Protein AF-A0AB36LY77-F1 (afdb_monomer_lite)

Sequence (61 aa):
MKSNAIENFQTTTLAKRGKEVEKVLVRVLNIMQGQRYIKICERNPTQEQFFYGWIANRVSL

pLDDT: mean 79.94, std 17.49, range [40.44, 97.56]

InterPro domains:
  IPR018537 Peptidoglycan binding domain [PF09374] (14-59)
  IPR023346 Lysozyme-like domain superfamily [SSF53955] (12-59)

Secondary structure (DSSP, 8-state):
---HHHHHHHHHHHTTSTTHHHHHHHHHHHHHHHHHHHHHHTT-GGGHHHHHHHHHHH---

Organism: Acinetobacter nosocomialis (NCBI:txid106654)

Structure (mmCIF, N/CA/C/O backbone):
data_AF-A0AB36LY77-F1
#
_entry.id   AF-A0AB36LY77-F1
#
loop_
_atom_site.group_PDB
_atom_site.id
_atom_site.type_symbol
_atom_site.label_atom_id
_atom_site.label_alt_id
_atom_site.label_comp_id
_atom_site.label_asym_id
_atom_site.label_entity_id
_atom_site.label_seq_id
_atom_site.pdbx_PDB_ins_code
_atom_site.Cartn_x
_atom_site.Cartn_y
_atom_site.Cartn_z
_atom_site.occupancy
_atom_site.B_iso_or_equiv
_atom_site.auth_seq_id
_atom_site.auth_comp_id
_atom_site.auth_asym_id
_atom_site.auth_atom_id
_atom_site.pdbx_PDB_model_num
ATOM 1 N N . MET A 1 1 ? 15.962 4.129 13.727 1.00 40.44 1 MET A N 1
ATOM 2 C CA . MET A 1 1 ? 15.043 4.422 14.847 1.00 40.44 1 MET A CA 1
ATOM 3 C C . MET A 1 1 ? 13.755 3.640 14.647 1.00 40.44 1 MET A C 1
ATOM 5 O O . MET A 1 1 ? 13.036 3.921 13.696 1.00 40.44 1 MET A O 1
ATOM 9 N N . LYS A 1 2 ? 13.495 2.622 15.477 1.00 47.56 2 LYS A N 1
ATOM 10 C CA . LYS A 1 2 ? 12.144 2.061 15.610 1.00 47.56 2 LYS A CA 1
ATOM 11 C C . LYS A 1 2 ? 11.326 3.123 16.350 1.00 47.56 2 LYS A C 1
ATOM 13 O O . LYS A 1 2 ? 11.764 3.590 17.394 1.00 47.56 2 LYS A O 1
ATOM 18 N N . SER A 1 3 ? 10.246 3.613 15.751 1.00 51.22 3 SER A N 1
ATOM 19 C CA . SER A 1 3 ? 9.444 4.674 16.360 1.00 51.22 3 SER A CA 1
ATOM 20 C C . SER A 1 3 ? 8.585 4.083 17.479 1.00 51.22 3 SER A C 1
ATOM 22 O O . SER A 1 3 ? 7.629 3.362 17.198 1.00 51.22 3 SER A O 1
ATOM 24 N N . ASN A 1 4 ? 8.898 4.415 18.736 1.00 57.34 4 ASN A N 1
ATOM 25 C CA . ASN A 1 4 ? 8.116 4.035 19.926 1.00 57.34 4 ASN A CA 1
ATOM 26 C C . ASN A 1 4 ? 6.692 4.633 19.926 1.00 57.34 4 ASN A C 1
ATOM 28 O O . ASN A 1 4 ? 5.869 4.302 20.775 1.00 57.34 4 ASN A O 1
ATOM 32 N N . ALA A 1 5 ? 6.375 5.516 18.973 1.00 58.66 5 ALA A N 1
ATOM 33 C CA . ALA A 1 5 ? 5.050 6.105 18.832 1.00 58.66 5 ALA A CA 1
ATOM 34 C C . ALA A 1 5 ? 3.971 5.068 18.472 1.00 58.66 5 ALA A C 1
ATOM 36 O O . ALA A 1 5 ? 2.816 5.261 18.831 1.00 58.66 5 ALA A O 1
ATOM 37 N N . ILE A 1 6 ? 4.328 3.973 17.789 1.00 58.00 6 ILE A N 1
ATOM 38 C CA . ILE A 1 6 ? 3.360 2.979 17.289 1.00 58.00 6 ILE A CA 1
ATOM 39 C C . ILE A 1 6 ? 2.964 1.989 18.384 1.00 58.00 6 ILE A C 1
ATOM 41 O O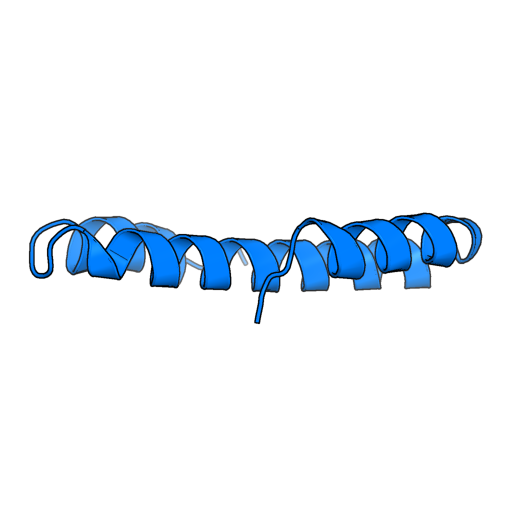 . ILE A 1 6 ? 1.776 1.724 18.554 1.00 58.00 6 ILE A O 1
ATOM 45 N N . GLU A 1 7 ? 3.943 1.495 19.151 1.00 58.28 7 GLU A N 1
ATOM 46 C CA . GLU A 1 7 ? 3.676 0.689 20.349 1.00 58.28 7 GLU A CA 1
ATOM 47 C C . GLU A 1 7 ? 2.793 1.480 21.316 1.00 58.28 7 GLU A C 1
ATOM 49 O O . GLU A 1 7 ? 1.734 1.000 21.703 1.00 58.28 7 GLU A O 1
ATOM 54 N N . ASN A 1 8 ? 3.137 2.744 21.585 1.00 56.44 8 ASN A N 1
ATOM 55 C CA . ASN A 1 8 ? 2.332 3.606 22.450 1.00 56.44 8 ASN A CA 1
ATOM 56 C C . ASN A 1 8 ? 0.947 3.935 21.867 1.00 56.44 8 ASN A C 1
ATOM 58 O O . ASN A 1 8 ? -0.009 4.117 22.627 1.00 56.44 8 ASN A O 1
ATOM 62 N N . PHE A 1 9 ? 0.803 4.009 20.539 1.00 60.84 9 PHE A N 1
ATOM 63 C CA . PHE A 1 9 ? -0.493 4.244 19.901 1.00 60.84 9 PHE A CA 1
ATOM 64 C C . PHE A 1 9 ? -1.434 3.051 20.101 1.00 60.84 9 PHE A C 1
ATOM 66 O O . PHE A 1 9 ? -2.584 3.267 20.491 1.00 60.84 9 PHE A O 1
ATOM 73 N N . GLN A 1 10 ? -0.948 1.815 19.921 1.00 57.69 10 GLN A N 1
ATOM 74 C CA . GLN A 1 10 ? -1.736 0.594 20.134 1.00 57.69 10 GLN A CA 1
ATOM 75 C C . GLN A 1 10 ? -2.279 0.517 21.569 1.00 57.69 10 GLN A C 1
ATOM 77 O O . GLN A 1 10 ? -3.491 0.397 21.755 1.00 57.69 10 GLN A O 1
ATOM 82 N N . THR A 1 11 ? -1.429 0.681 22.586 1.00 55.25 11 THR A N 1
ATOM 83 C CA . THR A 1 11 ? -1.843 0.588 23.999 1.00 55.25 11 THR A CA 1
ATOM 84 C C . THR A 1 11 ? -2.772 1.725 24.424 1.00 55.25 11 THR A C 1
ATOM 86 O O . THR A 1 11 ? -3.708 1.508 25.192 1.00 55.25 11 THR A O 1
ATOM 89 N N . THR A 1 12 ? -2.555 2.945 23.918 1.00 55.75 12 THR A N 1
ATOM 90 C CA . THR A 1 12 ? -3.305 4.129 24.377 1.00 55.75 12 THR A CA 1
ATOM 91 C C . THR A 1 12 ? -4.678 4.267 23.712 1.00 55.75 12 THR A C 1
ATOM 93 O O . THR A 1 12 ? -5.612 4.770 24.341 1.00 55.75 12 THR A O 1
ATOM 96 N N . THR A 1 13 ? -4.834 3.840 22.451 1.00 56.34 13 THR A N 1
ATOM 97 C CA . THR A 1 13 ? -6.101 4.012 21.713 1.00 56.34 13 THR A CA 1
ATOM 98 C C . THR A 1 13 ? -7.060 2.830 21.837 1.00 56.34 13 THR A C 1
ATOM 100 O O . THR A 1 13 ? -8.265 3.070 21.970 1.00 56.34 13 THR A O 1
A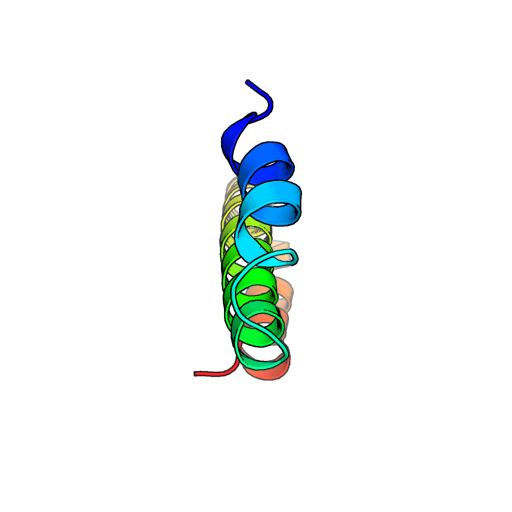TOM 103 N N . LEU A 1 14 ? -6.564 1.585 21.897 1.00 56.22 14 LEU A N 1
ATOM 104 C CA . LEU A 1 14 ? -7.414 0.395 22.072 1.00 56.22 14 LEU A CA 1
ATOM 105 C C . LEU A 1 14 ? -8.187 0.431 23.399 1.00 56.22 14 LEU A C 1
ATOM 107 O O . LEU A 1 14 ? -9.350 0.042 23.445 1.00 56.22 14 LEU A O 1
ATOM 111 N N . ALA A 1 15 ? -7.584 0.987 24.454 1.00 56.84 15 ALA A N 1
ATOM 112 C CA . ALA A 1 15 ? -8.209 1.093 25.770 1.00 56.84 15 ALA A CA 1
ATOM 113 C C . ALA A 1 15 ? -9.300 2.181 25.874 1.00 56.84 15 ALA A C 1
ATOM 115 O O . ALA A 1 15 ? -10.072 2.166 26.829 1.00 56.84 15 ALA A O 1
ATOM 116 N N . LYS A 1 16 ? -9.369 3.147 24.940 1.00 57.22 16 LYS A N 1
ATOM 117 C CA . LYS A 1 16 ? -10.184 4.369 25.123 1.00 57.22 16 LYS A CA 1
ATOM 118 C C . LYS A 1 16 ? -11.298 4.600 24.098 1.00 57.22 16 LYS A C 1
ATOM 120 O O . LYS A 1 16 ? -12.139 5.454 24.364 1.00 57.22 16 LYS A O 1
ATOM 125 N N . ARG A 1 17 ? -11.305 3.951 22.920 1.00 61.38 17 ARG A N 1
ATOM 126 C CA . ARG A 1 17 ? -12.132 4.443 21.787 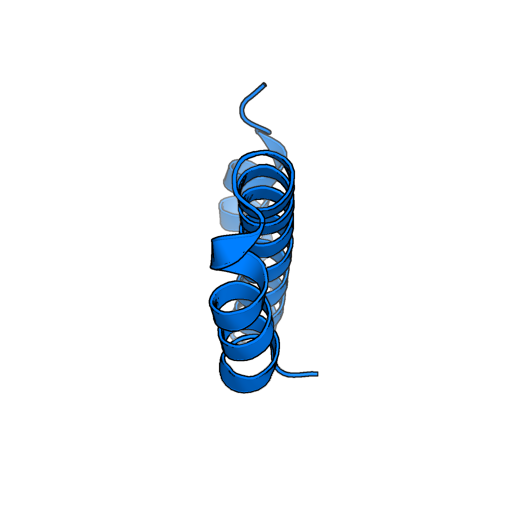1.00 61.38 17 ARG A CA 1
ATOM 127 C C . ARG A 1 17 ? -12.832 3.401 20.884 1.00 61.38 17 ARG A C 1
ATOM 129 O O . ARG A 1 17 ? -13.453 3.799 19.903 1.00 61.38 17 ARG A O 1
ATOM 136 N N . GLY A 1 18 ? -12.843 2.108 21.223 1.00 64.25 18 GLY A N 1
ATOM 137 C CA . GLY A 1 18 ? -13.691 1.106 20.541 1.00 64.25 18 GLY A CA 1
ATOM 138 C C . GLY A 1 18 ? -13.384 0.873 19.044 1.00 64.25 18 GLY A C 1
ATOM 139 O O . GLY A 1 18 ? -12.298 1.199 18.570 1.00 64.25 18 GLY A O 1
ATOM 140 N N . LYS A 1 19 ? -14.342 0.293 18.294 1.00 65.75 19 LYS A N 1
ATOM 141 C CA . LYS A 1 19 ? -14.181 -0.221 16.905 1.00 65.75 19 LYS A CA 1
ATOM 142 C C . LYS A 1 19 ? -13.668 0.794 15.869 1.00 65.75 19 LYS A C 1
ATOM 144 O O . LYS A 1 19 ? -13.034 0.407 14.895 1.00 65.75 19 LYS A O 1
ATOM 149 N N . GLU A 1 20 ? -13.900 2.090 16.062 1.00 69.44 20 GLU A N 1
ATOM 150 C CA . GLU A 1 20 ? -13.457 3.117 15.103 1.00 69.44 20 GLU A CA 1
ATOM 151 C C . GLU A 1 20 ? -11.938 3.372 15.145 1.00 69.44 20 GLU A C 1
ATOM 153 O O . GLU A 1 20 ? -11.357 3.845 14.167 1.00 69.44 20 GLU A O 1
ATOM 158 N N . VAL A 1 21 ? -11.257 2.990 16.232 1.00 76.44 21 VAL A N 1
ATOM 159 C CA . VAL A 1 21 ? -9.785 3.056 16.334 1.00 76.44 21 VAL A CA 1
ATOM 160 C C . VAL A 1 21 ? -9.108 2.080 15.388 1.00 76.44 21 VAL A C 1
ATOM 162 O O . VAL A 1 21 ? -8.047 2.389 14.848 1.00 76.44 21 VAL A O 1
ATOM 165 N N . GLU A 1 22 ? -9.712 0.914 15.173 1.00 76.75 22 GLU A N 1
ATOM 166 C CA . GLU A 1 22 ? -9.132 -0.146 14.353 1.00 76.75 22 GLU A CA 1
ATOM 167 C C . GLU A 1 22 ? -8.888 0.342 12.920 1.00 76.75 22 GLU A C 1
ATOM 169 O O . GLU A 1 22 ? -7.794 0.178 12.382 1.00 76.75 22 GLU A O 1
ATOM 174 N N . LYS A 1 23 ? -9.853 1.072 12.345 1.00 81.50 23 LYS A N 1
ATOM 175 C CA . LYS A 1 23 ? -9.719 1.685 11.014 1.00 81.50 23 LYS A CA 1
ATOM 176 C C . LYS A 1 23 ? -8.572 2.693 10.958 1.00 81.50 23 LYS A C 1
ATOM 178 O O . LYS A 1 23 ? -7.814 2.721 9.989 1.00 81.50 23 LYS A O 1
ATOM 183 N N . VAL A 1 24 ? -8.424 3.519 11.995 1.00 82.38 24 VAL A N 1
ATOM 184 C CA . VAL A 1 24 ? -7.331 4.500 12.079 1.00 82.38 24 VAL A CA 1
ATOM 185 C C . VAL A 1 24 ? -5.981 3.792 12.195 1.00 82.38 24 VAL A C 1
ATOM 187 O O . VAL A 1 24 ? -5.031 4.185 11.520 1.00 82.38 24 VAL A O 1
ATOM 190 N N . LEU A 1 25 ? -5.895 2.718 12.982 1.00 81.69 25 LEU A N 1
ATOM 191 C CA . LEU A 1 25 ? -4.674 1.927 13.121 1.00 81.69 25 LEU A CA 1
ATOM 192 C C . LEU A 1 25 ? -4.273 1.276 11.792 1.00 81.69 25 LEU A C 1
ATOM 194 O O . LEU A 1 25 ? -3.111 1.364 11.398 1.00 81.69 25 LEU A O 1
ATOM 198 N N . VAL A 1 26 ? -5.229 0.692 11.067 1.00 84.81 26 VAL A N 1
ATOM 199 C CA . VAL A 1 26 ? -4.985 0.115 9.735 1.00 84.81 26 VAL A CA 1
ATOM 200 C C . VAL A 1 26 ? -4.480 1.181 8.758 1.00 84.81 26 VAL A C 1
ATOM 202 O O . VAL A 1 26 ? -3.527 0.928 8.022 1.00 84.81 26 VAL A O 1
ATOM 205 N N . ARG A 1 27 ? -5.026 2.405 8.794 1.00 87.06 27 ARG A N 1
ATOM 206 C CA . ARG A 1 27 ? -4.510 3.524 7.982 1.00 87.06 27 ARG A CA 1
ATOM 207 C C . ARG A 1 27 ? -3.061 3.870 8.326 1.00 87.06 27 ARG A C 1
ATOM 209 O O . ARG A 1 27 ? -2.254 4.041 7.417 1.00 87.06 27 ARG A O 1
ATOM 216 N N . VAL A 1 28 ? -2.708 3.927 9.612 1.00 86.50 28 VAL A N 1
ATOM 217 C CA . VAL A 1 28 ? -1.320 4.178 10.046 1.00 86.50 28 VAL A CA 1
ATOM 218 C C . VAL A 1 28 ? -0.380 3.080 9.539 1.00 86.50 28 VAL A C 1
ATOM 220 O O . VAL A 1 28 ? 0.682 3.387 8.995 1.00 86.50 28 VAL A O 1
ATOM 223 N N . LEU A 1 29 ? -0.782 1.812 9.655 1.00 86.62 29 LEU A N 1
ATOM 224 C CA . LEU A 1 29 ? -0.002 0.680 9.147 1.00 86.62 29 LEU A CA 1
ATOM 225 C C . LEU A 1 29 ? 0.189 0.758 7.625 1.00 86.62 29 LEU A C 1
ATOM 227 O O . LEU A 1 29 ? 1.313 0.592 7.147 1.00 86.62 29 LEU A O 1
ATOM 231 N N . ASN A 1 30 ? -0.865 1.093 6.876 1.00 92.31 30 ASN A N 1
ATOM 232 C CA . ASN A 1 30 ? -0.790 1.290 5.429 1.00 92.31 30 ASN A CA 1
ATOM 233 C C . ASN A 1 30 ? 0.182 2.422 5.057 1.00 92.31 30 ASN A C 1
ATOM 235 O O . ASN A 1 30 ? 0.998 2.250 4.155 1.00 92.31 30 ASN A O 1
ATOM 239 N N . ILE A 1 31 ? 0.181 3.549 5.778 1.00 91.38 31 ILE A N 1
ATOM 240 C CA . ILE A 1 31 ? 1.132 4.651 5.534 1.00 91.38 31 ILE A CA 1
ATOM 241 C C . ILE A 1 31 ? 2.580 4.177 5.716 1.00 91.38 31 ILE A C 1
ATOM 243 O O . ILE A 1 31 ? 3.440 4.433 4.869 1.00 91.38 31 ILE A O 1
ATOM 247 N N . MET A 1 32 ? 2.858 3.443 6.795 1.00 90.00 32 MET A N 1
ATOM 248 C CA . MET A 1 32 ? 4.199 2.915 7.056 1.00 90.00 32 MET A CA 1
ATOM 249 C C . MET A 1 32 ? 4.648 1.908 5.994 1.00 90.00 32 MET A C 1
ATOM 251 O O . MET A 1 32 ? 5.806 1.923 5.563 1.00 90.00 32 MET A O 1
ATOM 255 N N . GLN A 1 33 ? 3.736 1.035 5.568 1.00 92.62 33 GLN A N 1
ATOM 256 C CA . GLN A 1 33 ? 3.998 0.081 4.499 1.00 92.62 33 GLN A CA 1
ATOM 257 C C . GLN A 1 33 ? 4.295 0.808 3.181 1.00 92.62 33 GLN A C 1
ATOM 259 O O . GLN A 1 33 ? 5.276 0.474 2.515 1.00 92.62 33 GLN A O 1
ATOM 264 N N . GLY A 1 34 ? 3.539 1.864 2.866 1.00 95.06 34 GLY A N 1
ATOM 265 C CA . GLY A 1 34 ? 3.787 2.729 1.713 1.00 95.06 34 GLY A CA 1
ATOM 266 C C . GLY A 1 34 ? 5.186 3.346 1.740 1.00 95.06 34 GLY A C 1
ATOM 267 O O . GLY A 1 34 ? 5.927 3.228 0.766 1.00 95.06 34 GLY A O 1
ATOM 268 N N . GLN A 1 35 ? 5.613 3.896 2.884 1.00 95.81 35 GLN A N 1
ATOM 269 C CA . GLN A 1 35 ? 6.970 4.441 3.036 1.00 95.81 35 GLN A CA 1
ATOM 270 C C . GLN A 1 35 ? 8.057 3.386 2.765 1.00 95.81 35 GLN A C 1
ATOM 272 O O . GLN A 1 35 ? 9.113 3.696 2.204 1.00 95.81 35 GLN A O 1
ATOM 277 N N . ARG A 1 36 ? 7.833 2.130 3.166 1.00 94.56 36 ARG A N 1
ATOM 278 C CA . ARG A 1 36 ? 8.772 1.037 2.885 1.00 94.56 36 ARG A CA 1
ATOM 279 C C . ARG A 1 36 ? 8.783 0.660 1.404 1.00 94.56 36 ARG A C 1
ATOM 281 O O . ARG A 1 36 ? 9.869 0.414 0.883 1.00 94.56 36 ARG A O 1
ATOM 288 N N . TYR A 1 37 ? 7.629 0.611 0.744 1.00 96.12 37 TYR A N 1
ATOM 289 C CA . TYR A 1 37 ? 7.550 0.283 -0.680 1.00 96.12 37 TYR A CA 1
ATOM 290 C C . TYR A 1 37 ? 8.140 1.364 -1.579 1.00 96.12 37 TYR A C 1
ATOM 292 O O . TYR A 1 37 ? 8.834 1.011 -2.530 1.00 96.12 37 TYR A O 1
ATOM 300 N N . ILE A 1 38 ? 8.001 2.643 -1.223 1.00 96.00 38 ILE A N 1
ATOM 301 C CA . ILE A 1 38 ? 8.700 3.740 -1.912 1.00 96.00 38 ILE A CA 1
ATOM 302 C C . ILE A 1 38 ? 10.213 3.481 -1.913 1.00 96.00 38 ILE A C 1
ATOM 304 O O . ILE A 1 38 ? 10.824 3.420 -2.973 1.00 96.00 38 ILE A O 1
ATOM 308 N N . LYS A 1 39 ? 10.801 3.177 -0.747 1.00 97.06 39 LYS A N 1
ATOM 309 C CA . LYS A 1 39 ? 12.239 2.854 -0.630 1.00 97.06 39 LYS A CA 1
ATOM 310 C C . LYS A 1 39 ? 12.669 1.609 -1.410 1.00 97.06 39 LYS A C 1
ATOM 312 O O . LYS A 1 39 ? 13.850 1.450 -1.708 1.00 97.06 39 LYS A O 1
ATOM 317 N N . ILE A 1 40 ? 11.748 0.678 -1.660 1.00 96.94 40 ILE A N 1
ATOM 318 C CA . ILE A 1 40 ? 12.011 -0.500 -2.493 1.00 96.94 40 ILE A CA 1
ATOM 319 C C . ILE A 1 40 ? 12.014 -0.096 -3.967 1.00 96.94 40 ILE A C 1
ATOM 321 O O . ILE A 1 40 ? 12.947 -0.474 -4.666 1.00 96.94 40 ILE A O 1
ATOM 325 N N . CYS A 1 41 ? 11.045 0.708 -4.409 1.00 97.56 41 CYS A N 1
ATOM 326 C CA . CYS A 1 41 ? 10.974 1.209 -5.784 1.00 97.56 41 CYS A CA 1
ATOM 327 C C . CYS A 1 41 ? 12.185 2.091 -6.127 1.00 97.56 41 CYS A C 1
ATOM 329 O O . CYS A 1 41 ? 12.791 1.902 -7.174 1.00 97.56 41 CYS A O 1
ATOM 331 N N . GLU A 1 42 ? 12.631 2.943 -5.195 1.00 96.81 42 GLU A N 1
ATOM 332 C CA . GLU A 1 42 ? 13.859 3.749 -5.339 1.00 96.81 42 GLU A CA 1
ATOM 333 C C . GLU A 1 42 ? 15.111 2.896 -5.620 1.00 96.81 42 GLU A C 1
ATOM 335 O O . GLU A 1 42 ? 16.041 3.351 -6.279 1.00 96.81 42 GLU A O 1
ATOM 340 N N . ARG A 1 43 ? 15.158 1.657 -5.108 1.00 97.56 43 ARG A N 1
ATOM 341 C CA . ARG A 1 43 ? 16.279 0.718 -5.310 1.00 97.56 43 ARG A CA 1
ATOM 342 C C . ARG A 1 43 ? 16.048 -0.249 -6.466 1.00 97.56 43 ARG A C 1
ATOM 344 O O . ARG A 1 43 ? 17.007 -0.823 -6.972 1.00 97.56 43 ARG A O 1
ATOM 351 N N . ASN A 1 44 ? 14.791 -0.490 -6.818 1.00 97.00 44 ASN A N 1
ATOM 352 C CA . ASN A 1 44 ? 14.383 -1.405 -7.866 1.00 97.00 44 ASN A CA 1
ATOM 353 C C . ASN A 1 44 ? 13.095 -0.900 -8.549 1.00 97.00 44 ASN A C 1
ATOM 355 O O . ASN A 1 44 ? 11.993 -1.261 -8.113 1.00 97.00 44 ASN A O 1
ATOM 359 N N . PRO A 1 45 ? 13.222 -0.130 -9.645 1.00 95.44 45 PRO A N 1
ATOM 360 C CA . PRO A 1 45 ? 12.081 0.426 -10.374 1.00 95.44 45 PRO A CA 1
ATOM 361 C C . PRO A 1 45 ? 11.110 -0.625 -10.927 1.00 95.44 45 PRO A C 1
ATOM 363 O O . PRO A 1 45 ? 9.935 -0.337 -11.133 1.00 95.44 45 PRO A O 1
ATOM 366 N N . THR A 1 46 ? 11.531 -1.886 -11.105 1.00 97.31 46 THR A N 1
ATOM 367 C CA . THR A 1 46 ? 10.626 -2.945 -11.595 1.00 97.31 46 THR A CA 1
ATOM 368 C C . THR A 1 46 ? 9.485 -3.253 -10.619 1.00 97.31 46 THR A C 1
ATOM 370 O O . THR A 1 46 ? 8.532 -3.939 -10.980 1.00 97.31 46 THR A O 1
ATOM 373 N N . GLN A 1 47 ? 9.583 -2.792 -9.370 1.00 97.12 47 GLN A N 1
ATOM 374 C CA . GLN A 1 47 ? 8.564 -2.988 -8.339 1.00 97.12 47 GLN A CA 1
ATOM 375 C C . GLN A 1 47 ? 7.452 -1.929 -8.375 1.00 97.12 47 GLN A C 1
ATOM 377 O O . GLN A 1 47 ? 6.452 -2.088 -7.674 1.00 97.12 47 GLN A O 1
ATOM 382 N N . GLU A 1 48 ? 7.568 -0.880 -9.196 1.00 96.44 48 GLU A N 1
ATOM 383 C CA . GLU A 1 48 ? 6.577 0.205 -9.263 1.00 96.44 48 GLU A CA 1
ATOM 384 C C . GLU A 1 48 ? 5.187 -0.290 -9.676 1.00 96.44 48 GLU A C 1
ATOM 386 O O . GLU A 1 48 ? 4.184 0.122 -9.094 1.00 96.44 48 GLU A O 1
ATOM 391 N N . GLN A 1 49 ? 5.113 -1.245 -10.610 1.00 96.81 49 GLN A N 1
ATOM 392 C CA . GLN A 1 49 ? 3.839 -1.834 -11.031 1.00 96.81 49 GLN A CA 1
ATOM 393 C C . GLN A 1 49 ? 3.154 -2.590 -9.883 1.00 96.81 49 GLN A C 1
ATOM 395 O O . GLN A 1 49 ? 1.940 -2.482 -9.693 1.00 96.81 49 GLN A O 1
ATOM 400 N N . PHE A 1 50 ? 3.930 -3.326 -9.081 1.00 95.69 50 PHE A N 1
ATOM 401 C CA . PHE A 1 50 ? 3.411 -3.991 -7.888 1.00 95.69 50 PHE A CA 1
ATOM 402 C C . PHE A 1 50 ? 2.969 -2.971 -6.836 1.00 95.69 50 PHE A C 1
ATOM 404 O O . PHE A 1 50 ? 1.895 -3.116 -6.253 1.00 95.69 50 PHE A O 1
ATOM 411 N N . PHE A 1 51 ? 3.765 -1.923 -6.609 1.00 95.94 51 PHE A N 1
ATOM 412 C CA . PHE A 1 51 ? 3.444 -0.871 -5.649 1.00 95.94 51 PHE A CA 1
ATOM 413 C C . PHE A 1 51 ? 2.147 -0.141 -6.012 1.00 95.94 51 PHE A C 1
ATOM 415 O O . PHE A 1 51 ? 1.286 0.035 -5.146 1.00 95.94 51 PHE A O 1
ATOM 422 N N . TYR A 1 52 ? 1.962 0.192 -7.291 1.00 95.19 52 TYR A N 1
ATOM 423 C CA . TYR A 1 52 ? 0.710 0.743 -7.804 1.00 95.19 52 TYR A CA 1
ATOM 424 C C . TYR A 1 52 ? -0.472 -0.194 -7.521 1.00 95.19 52 TYR A C 1
ATOM 426 O O . TYR A 1 52 ? -1.475 0.227 -6.939 1.00 95.19 52 TYR A O 1
ATOM 434 N N . GLY A 1 53 ? -0.333 -1.482 -7.856 1.00 96.00 53 GLY A N 1
ATOM 435 C CA . GLY A 1 53 ? -1.363 -2.487 -7.588 1.00 96.00 53 GLY A CA 1
ATOM 436 C C . GLY A 1 53 ? -1.686 -2.626 -6.098 1.00 96.00 53 GLY A C 1
ATOM 437 O O . GLY A 1 53 ? -2.852 -2.764 -5.728 1.00 96.00 53 GLY A O 1
ATOM 438 N N . TRP A 1 54 ? -0.682 -2.543 -5.225 1.00 96.00 54 TRP A N 1
ATOM 439 C CA . TRP A 1 54 ? -0.889 -2.569 -3.781 1.00 96.00 54 TRP A CA 1
ATOM 440 C C . TRP A 1 54 ? -1.681 -1.348 -3.293 1.00 96.00 54 TRP A C 1
ATOM 442 O O . TRP A 1 54 ? -2.660 -1.539 -2.571 1.00 96.00 54 TRP A O 1
ATOM 452 N N . ILE A 1 55 ? -1.332 -0.126 -3.719 1.00 94.50 55 ILE A N 1
ATOM 453 C CA . ILE A 1 55 ? -2.092 1.084 -3.352 1.00 94.50 55 ILE A CA 1
ATOM 454 C C . ILE A 1 55 ? -3.547 0.940 -3.803 1.00 94.50 55 ILE A C 1
ATOM 456 O O . ILE A 1 55 ? -4.452 1.069 -2.981 1.00 94.50 55 ILE A O 1
ATOM 460 N N . ALA A 1 56 ? -3.767 0.602 -5.077 1.00 94.31 56 ALA A N 1
ATOM 461 C CA . ALA A 1 56 ? -5.100 0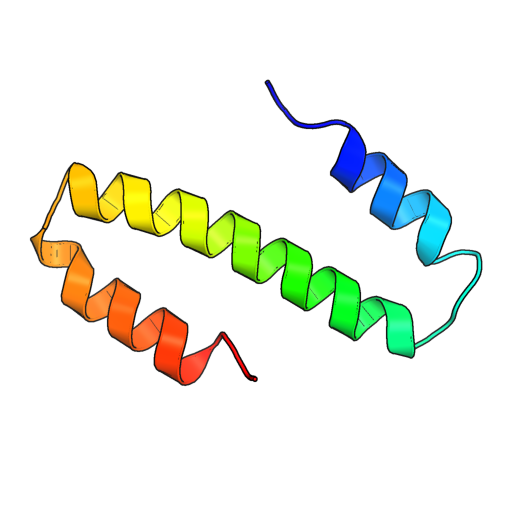.544 -5.674 1.00 94.31 56 ALA A CA 1
ATOM 462 C C . ALA A 1 56 ? -6.038 -0.477 -5.003 1.00 94.31 56 ALA A C 1
ATOM 464 O O . ALA A 1 56 ? -7.245 -0.260 -4.966 1.00 94.31 56 ALA A O 1
ATOM 465 N N . ASN A 1 57 ? -5.500 -1.581 -4.469 1.00 94.00 57 ASN A N 1
ATOM 466 C CA . ASN A 1 57 ? -6.310 -2.685 -3.935 1.00 94.00 57 ASN A CA 1
ATOM 467 C C . ASN A 1 57 ? -6.313 -2.798 -2.402 1.00 94.00 57 ASN A C 1
ATOM 469 O O . ASN A 1 57 ? -7.161 -3.496 -1.845 1.00 94.00 57 ASN A O 1
ATOM 473 N N . ARG A 1 58 ? -5.344 -2.197 -1.700 1.00 90.06 58 ARG A N 1
ATOM 474 C CA . ARG A 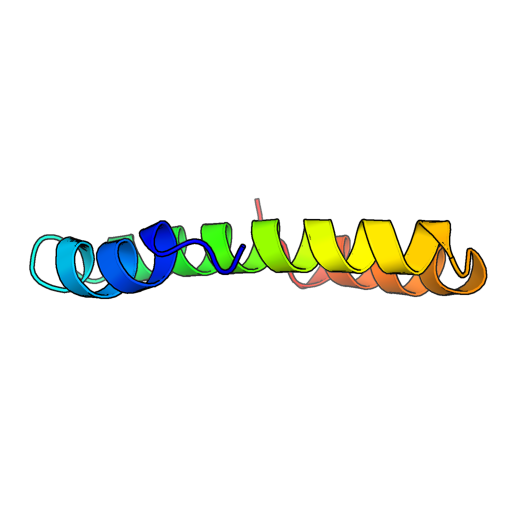1 58 ? -5.174 -2.364 -0.240 1.00 90.06 58 ARG A CA 1
ATOM 475 C C . ARG A 1 58 ? -5.275 -1.063 0.545 1.00 90.06 58 ARG A C 1
ATOM 477 O O . ARG A 1 58 ? -5.539 -1.113 1.746 1.00 90.06 58 ARG A O 1
ATOM 484 N N . VAL A 1 59 ? -5.078 0.082 -0.104 1.00 89.62 59 VAL A N 1
ATOM 485 C CA . VAL A 1 59 ? -5.196 1.395 0.532 1.00 89.62 59 VAL A CA 1
ATOM 486 C C . VAL A 1 59 ? -6.527 2.008 0.107 1.00 89.62 59 VAL A C 1
ATOM 488 O O . VAL A 1 59 ? -6.628 2.656 -0.927 1.00 89.62 59 VAL A O 1
ATOM 491 N N . SER A 1 60 ? -7.574 1.767 0.896 1.00 77.69 60 SER A N 1
ATOM 492 C CA . SER A 1 60 ? -8.886 2.389 0.689 1.00 77.69 60 SER A CA 1
ATOM 493 C C . SER A 1 60 ? -8.884 3.849 1.159 1.00 77.69 60 SER A C 1
ATOM 495 O O . S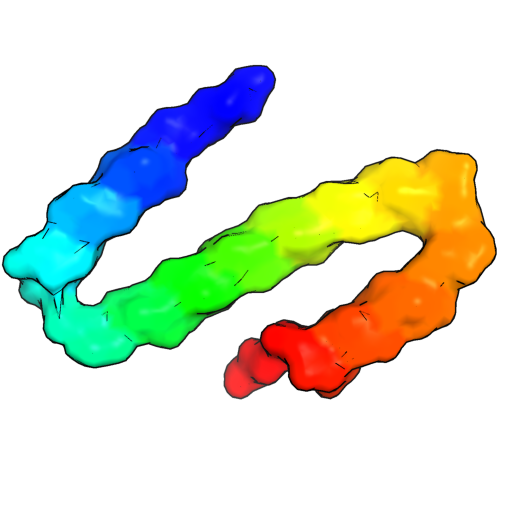ER A 1 60 ? -8.338 4.136 2.230 1.00 77.69 60 SER A O 1
ATOM 497 N N . LEU A 1 61 ? -9.539 4.736 0.401 1.00 58.91 61 LEU A N 1
ATOM 498 C CA . LEU A 1 61 ? -9.887 6.103 0.823 1.00 58.91 61 LEU A CA 1
ATOM 499 C C . LEU A 1 61 ? -10.886 6.076 1.997 1.00 58.91 61 LEU A C 1
ATOM 501 O O . LEU A 1 61 ? -11.875 5.319 1.903 1.00 58.91 61 LEU A O 1
#

Radius of gyration: 14.22 Å; chains: 1; bounding box: 30×10×37 Å

Foldseek 3Di:
DPDCVLVVLVVVDCVPPPPVSVVVNLLVVVVVVLVVQVVVCVVPVVCVVVSVVCCVPPVDD